Protein AF-Q8KGH2-F1 (afdb_monomer_lite)

Foldseek 3Di:
DDKAKAFPFFDPVLVVLLVVVCVVWFDPPDDSVVVRVQLRVQLSCCVRDPDNDFSKDWDALVGTPNSHIDMDGDDCNRTDIDTDDPPD

Sequence (88 aa):
METYQQIHDFTPAGAERFAAFLAAQARPDVNAEACRMECLGVMEDNLNGSTAAPLSWELGAFESATGKPATFTAEQADLIVETVNPTE

Secondary structure (DSSP, 8-state):
---EEEEEEE-HHHHHHHHHHHHHHB-TT--HHHHHHHHHHHHHHHHHSSS---SEEEE-TTTBTTSS-EEEE--GGGEEEEEE-TT-

pLDDT: mean 93.96, std 8.59, range [55.31, 98.62]

Radius of gyration: 13.92 Å; chains: 1; bounding box: 41×24×33 Å

Structure (mmCIF, N/CA/C/O backbone):
data_AF-Q8KGH2-F1
#
_entry.id   AF-Q8KGH2-F1
#
loop_
_atom_site.group_PDB
_atom_site.id
_atom_site.type_symbol
_atom_site.label_atom_id
_atom_site.label_alt_id
_atom_site.label_comp_id
_atom_site.label_asym_id
_atom_site.label_entity_id
_atom_site.label_seq_id
_atom_site.pdbx_PDB_ins_code
_atom_site.Cartn_x
_atom_site.Cartn_y
_atom_site.Cartn_z
_atom_site.occupancy
_atom_site.B_iso_or_equiv
_atom_site.auth_seq_id
_atom_site.auth_comp_id
_atom_site.auth_asym_id
_atom_site.auth_atom_id
_atom_site.pdbx_PDB_model_num
ATOM 1 N N . MET A 1 1 ? -22.207 -7.881 17.728 1.00 56.78 1 MET A N 1
ATOM 2 C CA . MET A 1 1 ? -21.938 -7.177 16.463 1.00 56.78 1 MET A CA 1
ATOM 3 C C . MET A 1 1 ? -20.771 -6.270 16.749 1.00 56.78 1 MET A C 1
ATOM 5 O O . MET A 1 1 ? -20.905 -5.398 17.597 1.00 56.78 1 MET A O 1
ATOM 9 N N . GLU A 1 2 ? -19.614 -6.605 16.196 1.00 73.56 2 GLU A N 1
ATOM 10 C CA . GLU A 1 2 ? -18.375 -5.867 16.431 1.00 73.56 2 GLU A CA 1
ATOM 11 C C . GLU A 1 2 ? -18.297 -4.718 15.426 1.00 73.56 2 GLU A C 1
ATOM 13 O O . GLU A 1 2 ? -18.754 -4.849 14.291 1.00 73.56 2 GLU A O 1
ATOM 18 N N . THR A 1 3 ? -17.804 -3.571 15.881 1.00 82.25 3 THR A N 1
ATOM 19 C CA . THR A 1 3 ? -17.509 -2.421 15.026 1.00 82.25 3 THR A CA 1
ATOM 20 C C . THR A 1 3 ? -16.412 -2.803 14.044 1.00 82.25 3 THR A C 1
ATOM 22 O O . THR A 1 3 ? -15.398 -3.357 14.467 1.00 82.25 3 THR A O 1
ATOM 25 N N . TYR A 1 4 ? -16.597 -2.488 12.767 1.00 90.19 4 TYR A N 1
ATOM 26 C CA . TYR A 1 4 ? -15.641 -2.791 11.705 1.00 90.19 4 TYR A CA 1
ATOM 27 C C . TYR A 1 4 ? -14.954 -1.508 11.238 1.00 90.19 4 TYR A C 1
ATOM 29 O O . TYR A 1 4 ? -15.595 -0.463 11.157 1.00 90.19 4 TYR A O 1
ATOM 37 N N . GLN A 1 5 ? -13.657 -1.557 10.959 1.00 93.75 5 GLN A N 1
ATOM 38 C CA . GLN A 1 5 ? -12.926 -0.450 10.349 1.00 93.75 5 GLN A CA 1
ATOM 39 C C . GLN A 1 5 ? -12.868 -0.668 8.838 1.00 93.75 5 GLN A C 1
ATOM 41 O O . GLN A 1 5 ? -12.207 -1.596 8.388 1.00 93.75 5 GLN A O 1
ATOM 46 N N . GLN A 1 6 ? -13.531 0.185 8.067 1.00 95.44 6 GLN A N 1
ATOM 47 C CA . GLN A 1 6 ? -13.479 0.150 6.612 1.00 95.44 6 GLN A CA 1
ATOM 48 C C . GLN A 1 6 ? -12.414 1.123 6.097 1.00 95.44 6 GLN A C 1
ATOM 50 O O . GLN A 1 6 ? -12.409 2.295 6.477 1.00 95.44 6 GLN A O 1
ATOM 55 N N . ILE A 1 7 ? -11.527 0.661 5.221 1.00 97.38 7 ILE A N 1
ATOM 56 C CA . ILE A 1 7 ? -10.560 1.487 4.500 1.00 97.38 7 IL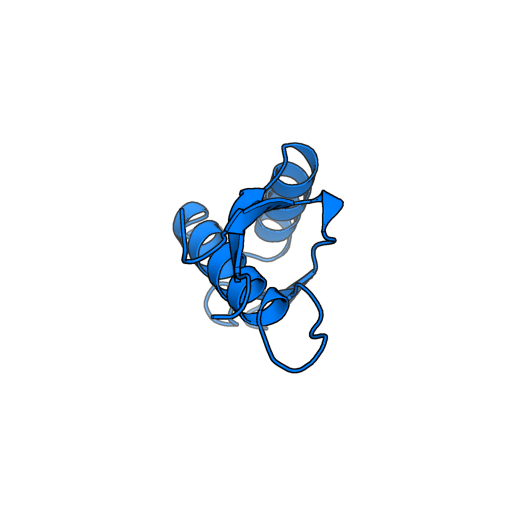E A CA 1
ATOM 57 C C . ILE A 1 7 ? -11.153 1.832 3.134 1.00 97.38 7 ILE A C 1
ATOM 59 O O . ILE A 1 7 ? -11.344 0.971 2.281 1.00 97.38 7 ILE A O 1
ATOM 63 N N . HIS A 1 8 ? -11.404 3.118 2.898 1.00 97.19 8 HIS A N 1
ATOM 64 C CA . HIS A 1 8 ? -11.931 3.591 1.612 1.00 97.19 8 HIS A CA 1
ATOM 65 C C . HIS A 1 8 ? -10.831 3.850 0.589 1.00 97.19 8 HIS A C 1
ATOM 67 O O . HIS A 1 8 ? -10.989 3.556 -0.594 1.00 97.19 8 HIS A O 1
ATOM 73 N N . ASP A 1 9 ? -9.730 4.448 1.041 1.00 98.25 9 ASP A N 1
ATOM 74 C CA . ASP A 1 9 ? -8.597 4.824 0.200 1.00 98.25 9 ASP A CA 1
ATOM 75 C C . ASP A 1 9 ? -7.378 5.206 1.053 1.00 98.25 9 ASP A C 1
ATOM 77 O O . ASP A 1 9 ? -7.455 5.299 2.279 1.00 98.25 9 ASP A O 1
ATOM 81 N N . PHE A 1 10 ? -6.266 5.523 0.397 1.00 98.50 10 PHE A N 1
ATOM 82 C CA . PHE A 1 10 ? -5.200 6.329 0.968 1.00 98.50 10 PHE A CA 1
ATOM 83 C C . PHE A 1 10 ? -5.601 7.809 1.079 1.00 98.50 10 PHE A C 1
ATOM 85 O O . PHE A 1 10 ? -6.321 8.360 0.245 1.00 98.50 10 PHE A O 1
ATOM 92 N N . THR A 1 11 ? -5.051 8.501 2.075 1.00 98.62 11 THR A N 1
ATOM 93 C CA . THR A 1 11 ? -4.973 9.968 2.056 1.00 98.62 11 THR A CA 1
ATOM 94 C C . THR A 1 11 ? -4.036 10.425 0.928 1.00 98.62 11 THR A C 1
ATOM 96 O O . THR A 1 11 ? -3.242 9.623 0.432 1.00 98.62 11 THR A O 1
ATOM 99 N N . PRO A 1 12 ? -4.034 11.712 0.530 1.00 98.31 12 PRO A N 1
ATOM 100 C CA . PRO A 1 12 ? -3.096 12.195 -0.487 1.00 98.31 12 PRO A CA 1
ATOM 101 C C . PRO A 1 12 ? -1.623 11.886 -0.165 1.00 98.31 12 PRO A C 1
ATOM 103 O O . PRO A 1 12 ? -0.885 11.439 -1.038 1.00 98.31 12 PRO A O 1
ATOM 106 N N . ALA A 1 13 ? -1.212 12.035 1.100 1.00 97.94 13 ALA A N 1
ATOM 107 C CA . ALA A 1 13 ? 0.145 11.704 1.539 1.00 97.94 13 ALA A CA 1
ATOM 108 C C . ALA A 1 13 ? 0.425 10.190 1.486 1.00 97.94 13 ALA A C 1
ATOM 110 O O . ALA A 1 13 ? 1.498 9.772 1.045 1.00 97.94 13 ALA A O 1
ATOM 111 N N . GLY A 1 14 ? -0.548 9.362 1.881 1.00 98.50 14 GLY A N 1
ATOM 112 C CA . GLY A 1 14 ? -0.453 7.906 1.765 1.00 98.50 14 GLY A CA 1
ATOM 113 C C . GLY A 1 14 ? -0.334 7.443 0.312 1.00 98.50 14 GLY A C 1
ATOM 114 O O . GLY A 1 14 ? 0.515 6.611 -0.008 1.00 98.50 14 GLY A O 1
ATOM 115 N N . ALA A 1 15 ? -1.117 8.044 -0.586 1.00 98.50 15 ALA A N 1
ATOM 116 C CA . ALA A 1 15 ? -1.103 7.744 -2.013 1.00 98.50 15 ALA A CA 1
ATOM 117 C C . ALA A 1 15 ? 0.246 8.104 -2.652 1.00 98.50 15 ALA A C 1
ATOM 119 O O . ALA A 1 15 ? 0.785 7.316 -3.428 1.00 98.50 15 ALA A O 1
ATOM 120 N N . GLU A 1 16 ? 0.836 9.247 -2.288 1.00 98.44 16 GLU A N 1
ATOM 121 C CA . GLU A 1 16 ? 2.183 9.631 -2.729 1.00 98.44 16 GLU A CA 1
ATOM 122 C C . GLU A 1 16 ? 3.248 8.632 -2.255 1.00 98.44 16 GLU A C 1
ATOM 124 O O . GLU A 1 16 ? 4.102 8.216 -3.044 1.00 98.44 16 GLU A O 1
ATOM 129 N N . ARG A 1 17 ? 3.181 8.186 -0.993 1.00 98.56 17 ARG A N 1
ATOM 130 C CA . ARG A 1 17 ? 4.095 7.166 -0.450 1.00 98.56 17 ARG A CA 1
ATOM 131 C C . ARG A 1 17 ? 3.946 5.827 -1.163 1.00 98.56 17 ARG A C 1
ATOM 133 O O . ARG A 1 17 ? 4.955 5.206 -1.498 1.00 98.56 17 ARG A O 1
ATOM 140 N N . PHE A 1 18 ? 2.713 5.389 -1.409 1.00 98.56 18 PHE A N 1
ATOM 141 C CA . PHE A 1 18 ? 2.438 4.142 -2.117 1.00 98.56 18 PHE A CA 1
ATOM 142 C C . PHE A 1 18 ? 2.917 4.205 -3.573 1.00 98.56 18 PHE A C 1
ATOM 144 O O . PHE A 1 18 ? 3.598 3.295 -4.046 1.00 98.56 18 PHE A O 1
ATOM 151 N N . ALA A 1 19 ? 2.656 5.314 -4.268 1.00 98.31 19 ALA A N 1
ATOM 152 C CA . ALA A 1 19 ? 3.142 5.535 -5.626 1.00 98.31 19 ALA A CA 1
ATOM 153 C C . ALA A 1 19 ? 4.678 5.550 -5.690 1.00 98.31 19 ALA A C 1
ATOM 155 O O . ALA A 1 19 ? 5.262 4.929 -6.579 1.00 98.31 19 ALA A O 1
ATOM 156 N N . ALA A 1 20 ? 5.345 6.198 -4.729 1.00 98.44 20 ALA A N 1
ATOM 157 C CA . ALA A 1 20 ? 6.803 6.189 -4.625 1.00 98.44 20 ALA A CA 1
ATOM 158 C C . ALA A 1 20 ? 7.357 4.779 -4.360 1.00 98.44 20 ALA A C 1
ATOM 160 O O . ALA A 1 20 ? 8.375 4.398 -4.940 1.00 98.44 20 ALA A O 1
ATOM 161 N N . PHE A 1 21 ? 6.677 3.988 -3.526 1.00 98.56 21 PHE A N 1
ATOM 162 C CA . PHE A 1 21 ? 7.024 2.589 -3.297 1.00 98.56 21 PHE A CA 1
ATOM 163 C C . PHE A 1 21 ? 6.918 1.761 -4.585 1.00 98.56 21 PHE A C 1
ATOM 165 O O . PHE A 1 21 ? 7.891 1.100 -4.953 1.00 98.56 21 PHE A O 1
ATOM 172 N N . LEU A 1 22 ? 5.797 1.839 -5.313 1.00 98.31 22 LEU A N 1
ATOM 173 C CA . LEU A 1 22 ? 5.632 1.116 -6.579 1.00 98.31 22 LEU A CA 1
ATOM 174 C C . LEU A 1 22 ? 6.662 1.554 -7.622 1.00 98.31 22 LEU A C 1
ATOM 176 O O . LEU A 1 22 ? 7.267 0.705 -8.268 1.00 98.31 22 LEU A O 1
ATOM 180 N N . ALA A 1 23 ? 6.935 2.855 -7.739 1.00 97.81 23 ALA A N 1
ATOM 181 C CA . ALA A 1 23 ? 7.953 3.366 -8.654 1.00 97.81 23 ALA A CA 1
ATOM 182 C C . ALA A 1 23 ? 9.366 2.839 -8.338 1.00 97.81 23 ALA A C 1
ATOM 184 O O . ALA A 1 23 ? 10.183 2.691 -9.246 1.00 97.81 23 ALA A O 1
ATOM 185 N N . ALA A 1 24 ? 9.663 2.563 -7.065 1.00 98.06 24 ALA A N 1
ATOM 186 C CA . ALA A 1 24 ? 10.962 2.052 -6.636 1.00 98.06 24 ALA A CA 1
ATOM 187 C C . ALA A 1 24 ? 11.080 0.522 -6.716 1.00 98.06 24 ALA A C 1
ATOM 189 O O . ALA A 1 24 ? 12.179 0.014 -6.940 1.00 98.06 24 ALA A O 1
ATOM 190 N N . GLN A 1 25 ? 9.987 -0.209 -6.479 1.00 98.31 25 GLN A N 1
ATOM 191 C CA . GLN A 1 25 ? 10.026 -1.658 -6.252 1.00 98.31 25 GLN A CA 1
ATOM 192 C C . GLN A 1 25 ? 9.365 -2.476 -7.355 1.00 98.31 25 GLN A C 1
ATOM 194 O O . GLN A 1 25 ? 9.772 -3.615 -7.577 1.00 98.31 25 GLN A O 1
ATOM 199 N N . ALA A 1 26 ? 8.361 -1.937 -8.042 1.00 97.62 26 ALA A N 1
ATOM 200 C CA . ALA A 1 26 ? 7.582 -2.694 -9.006 1.00 97.62 26 ALA A CA 1
ATOM 201 C C . ALA A 1 26 ? 8.185 -2.667 -10.410 1.00 97.62 26 ALA A C 1
ATOM 203 O O . ALA A 1 26 ? 8.930 -1.764 -10.797 1.00 97.62 26 ALA A O 1
ATOM 204 N N . ARG A 1 27 ? 7.855 -3.689 -11.196 1.00 97.31 27 ARG A N 1
ATOM 205 C CA . ARG A 1 27 ? 8.166 -3.725 -12.622 1.00 97.31 27 ARG A CA 1
ATOM 206 C C . ARG A 1 27 ? 7.366 -2.655 -13.374 1.00 97.31 27 ARG A C 1
ATOM 208 O O . ARG A 1 27 ? 6.256 -2.331 -12.964 1.00 97.31 27 ARG A O 1
ATOM 215 N N . PRO A 1 28 ? 7.859 -2.161 -14.523 1.00 93.75 28 PRO A N 1
ATOM 216 C CA . PRO A 1 28 ? 7.171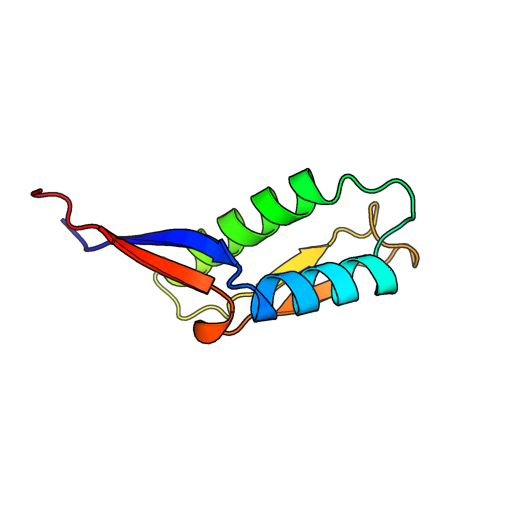 -1.118 -15.291 1.00 93.75 28 PRO A CA 1
ATOM 217 C C . PRO A 1 28 ? 5.768 -1.491 -15.801 1.00 93.75 28 PRO A C 1
ATOM 219 O O . PRO A 1 28 ? 5.000 -0.602 -16.154 1.00 93.75 28 PRO A O 1
ATOM 222 N N . ASP A 1 29 ? 5.455 -2.785 -15.894 1.00 94.00 29 ASP A N 1
ATOM 223 C CA . ASP A 1 29 ? 4.207 -3.334 -16.432 1.00 94.00 29 ASP A CA 1
ATOM 224 C C . ASP A 1 29 ? 3.165 -3.692 -15.359 1.00 94.00 29 ASP A C 1
ATOM 226 O O . ASP A 1 29 ? 2.111 -4.237 -15.691 1.00 94.00 29 ASP A O 1
ATOM 230 N N . VAL A 1 30 ? 3.433 -3.385 -14.084 1.00 96.25 30 VAL A N 1
ATOM 231 C CA . VAL A 1 30 ? 2.473 -3.632 -13.005 1.00 96.25 30 VAL A CA 1
ATOM 232 C C . VAL A 1 30 ? 1.208 -2.787 -13.178 1.00 96.25 30 VAL A C 1
ATOM 234 O O . VAL A 1 30 ? 1.253 -1.610 -13.544 1.00 96.25 30 VAL A O 1
ATOM 237 N N . ASN A 1 31 ? 0.054 -3.373 -12.864 1.00 97.38 31 ASN A N 1
ATOM 238 C CA . ASN A 1 31 ? -1.185 -2.618 -12.756 1.00 97.38 31 ASN A CA 1
ATOM 239 C C . ASN A 1 31 ? -1.252 -1.937 -11.380 1.00 97.38 31 ASN A C 1
ATOM 241 O O . ASN A 1 31 ? -1.657 -2.552 -10.396 1.00 97.38 31 ASN A O 1
ATOM 245 N N . ALA A 1 32 ? -0.877 -0.657 -11.329 1.00 96.69 32 ALA A N 1
ATOM 246 C CA . ALA A 1 32 ? -0.837 0.117 -10.088 1.00 96.69 32 ALA A CA 1
ATOM 247 C C . ALA A 1 32 ? -2.184 0.159 -9.343 1.00 96.69 32 ALA A C 1
ATOM 249 O O . ALA A 1 32 ? -2.195 0.142 -8.115 1.00 96.69 32 ALA A O 1
ATOM 250 N N . GLU A 1 33 ? -3.310 0.170 -10.065 1.00 97.44 33 GLU A N 1
ATOM 251 C CA . GLU A 1 33 ? -4.637 0.177 -9.440 1.00 97.44 33 GLU A CA 1
ATOM 252 C C . GLU A 1 33 ? -4.979 -1.181 -8.819 1.00 97.44 33 GLU A C 1
ATOM 254 O O . GLU A 1 33 ? -5.539 -1.234 -7.727 1.00 97.44 33 GLU A O 1
ATOM 259 N N . ALA A 1 34 ? -4.585 -2.285 -9.463 1.00 97.81 34 ALA A N 1
ATOM 260 C CA . ALA A 1 34 ? -4.743 -3.615 -8.878 1.00 97.81 34 ALA A CA 1
ATOM 261 C C . ALA A 1 34 ? -3.920 -3.756 -7.589 1.00 97.81 34 ALA A C 1
ATOM 263 O O . ALA A 1 34 ? -4.461 -4.179 -6.571 1.00 97.81 34 ALA A O 1
ATOM 264 N N . CYS A 1 35 ? -2.659 -3.308 -7.601 1.00 98.12 35 CYS A N 1
ATOM 265 C CA . CYS A 1 35 ? -1.822 -3.290 -6.402 1.00 98.12 35 CYS A CA 1
ATOM 266 C C . CYS A 1 35 ? -2.405 -2.404 -5.300 1.00 98.12 35 CYS A C 1
ATOM 268 O O . CYS A 1 35 ? -2.344 -2.771 -4.132 1.00 98.12 35 CYS A O 1
ATOM 270 N N . ARG A 1 36 ? -2.974 -1.240 -5.645 1.00 98.38 36 ARG A N 1
ATOM 271 C CA . ARG A 1 36 ? -3.639 -0.367 -4.667 1.00 98.38 36 ARG A CA 1
ATOM 272 C C . ARG A 1 36 ? -4.822 -1.078 -4.014 1.00 98.38 36 ARG A C 1
ATOM 274 O O . ARG A 1 36 ? -4.890 -1.098 -2.790 1.00 98.38 36 ARG A O 1
ATOM 281 N N . MET A 1 37 ? -5.718 -1.674 -4.801 1.00 98.31 37 MET A N 1
ATOM 282 C CA . MET A 1 37 ? -6.882 -2.392 -4.265 1.00 98.31 37 MET A CA 1
ATOM 283 C C . MET A 1 37 ? -6.473 -3.566 -3.369 1.00 98.31 37 MET A C 1
ATOM 285 O O . MET A 1 37 ? -7.032 -3.732 -2.289 1.00 98.31 37 MET A O 1
ATOM 289 N N . GLU A 1 38 ? -5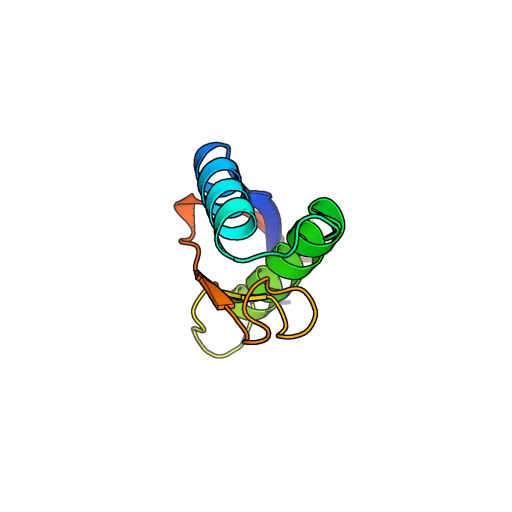.481 -4.354 -3.789 1.00 98.25 38 GLU A N 1
ATOM 290 C CA . GLU A 1 38 ? -4.964 -5.467 -2.989 1.00 98.25 38 GLU A CA 1
ATOM 291 C C . GLU A 1 38 ? -4.335 -4.979 -1.677 1.00 98.25 38 GLU A C 1
ATOM 293 O O . GLU A 1 38 ? -4.633 -5.504 -0.606 1.00 98.25 38 GLU A O 1
ATOM 298 N N . CYS A 1 39 ? -3.515 -3.930 -1.753 1.00 98.44 39 CYS A N 1
ATOM 299 C CA . CYS A 1 39 ? -2.861 -3.317 -0.604 1.00 98.44 39 CYS A CA 1
ATOM 300 C C . CYS A 1 39 ? -3.871 -2.821 0.437 1.00 98.44 39 CYS A C 1
ATOM 302 O O . CYS A 1 39 ? -3.748 -3.153 1.617 1.00 98.44 39 CYS A O 1
ATOM 304 N N . LEU A 1 40 ? -4.898 -2.082 0.001 1.00 98.38 40 LEU A N 1
ATOM 305 C CA . LEU A 1 40 ? -5.952 -1.577 0.885 1.00 98.38 40 LEU A CA 1
ATOM 306 C C . LEU A 1 40 ? -6.749 -2.723 1.525 1.00 98.38 40 LEU A C 1
ATOM 308 O O . LEU A 1 40 ? -6.979 -2.684 2.730 1.00 98.38 40 LEU A O 1
ATOM 312 N N . GLY A 1 41 ? -7.093 -3.768 0.762 1.00 97.50 41 GLY A N 1
ATOM 313 C CA . GLY A 1 41 ? -7.796 -4.941 1.292 1.00 97.50 41 GLY A CA 1
ATOM 314 C C . GLY A 1 41 ? -6.991 -5.687 2.361 1.00 97.50 41 GLY A C 1
ATOM 315 O O . GLY A 1 41 ? -7.504 -5.975 3.438 1.00 97.50 41 GLY A O 1
ATOM 316 N N . VAL A 1 42 ? -5.697 -5.923 2.123 1.00 97.44 42 VAL A N 1
ATOM 317 C CA . VAL A 1 42 ? -4.817 -6.565 3.119 1.00 97.44 42 VAL A CA 1
ATOM 318 C C . VAL A 1 42 ? -4.660 -5.700 4.373 1.00 97.44 42 VAL A C 1
ATOM 320 O O . VAL A 1 42 ? -4.646 -6.218 5.490 1.00 97.44 42 VAL A O 1
ATOM 323 N N . MET A 1 43 ? -4.550 -4.378 4.227 1.00 97.06 43 MET A N 1
ATOM 324 C CA . MET A 1 43 ? -4.495 -3.470 5.377 1.00 97.06 43 MET A CA 1
ATOM 325 C C . MET A 1 43 ? -5.794 -3.471 6.180 1.00 97.06 43 MET A C 1
ATOM 327 O O . MET A 1 43 ? -5.740 -3.399 7.405 1.00 97.06 43 MET A O 1
ATOM 331 N N . GLU A 1 44 ? -6.939 -3.572 5.511 1.00 96.19 44 GLU A N 1
ATOM 332 C CA . GLU A 1 44 ? -8.251 -3.635 6.150 1.00 96.19 44 GLU A CA 1
ATOM 333 C C . GLU A 1 44 ? -8.402 -4.934 6.949 1.00 96.19 44 GLU A C 1
ATOM 335 O O . GLU A 1 44 ? -8.786 -4.897 8.122 1.00 96.19 44 GLU A O 1
ATOM 340 N N . ASP A 1 45 ? -7.991 -6.067 6.375 1.00 95.31 45 ASP A N 1
ATOM 341 C CA . ASP A 1 45 ? -7.926 -7.351 7.077 1.00 95.31 45 ASP A CA 1
ATOM 342 C C . ASP A 1 45 ? -7.001 -7.279 8.303 1.00 95.31 45 ASP A C 1
ATOM 344 O O . ASP A 1 45 ? -7.360 -7.738 9.389 1.00 95.31 45 ASP A O 1
ATOM 348 N N . ASN A 1 46 ? -5.828 -6.654 8.165 1.00 95.00 46 ASN A N 1
ATOM 349 C CA . ASN A 1 46 ? -4.885 -6.472 9.273 1.00 95.00 46 ASN A CA 1
ATOM 350 C C . ASN A 1 46 ? -5.449 -5.574 10.382 1.00 95.00 46 ASN A C 1
ATOM 352 O O . ASN A 1 46 ? -5.225 -5.847 11.562 1.00 95.00 46 ASN A O 1
ATOM 356 N N . LEU A 1 47 ? -6.180 -4.517 10.017 1.00 93.19 47 LEU A N 1
ATOM 357 C CA . LEU A 1 47 ? -6.780 -3.568 10.956 1.00 93.19 47 LEU A CA 1
ATOM 358 C C . LEU A 1 47 ? -7.916 -4.201 11.772 1.00 93.19 47 LEU A C 1
ATOM 360 O O . LEU A 1 47 ? -8.088 -3.866 12.943 1.00 93.19 47 LEU A O 1
ATOM 364 N N . ASN A 1 48 ? -8.670 -5.118 11.162 1.00 92.44 48 ASN A N 1
ATOM 365 C CA . ASN A 1 48 ? -9.801 -5.810 11.787 1.00 92.44 48 ASN A CA 1
ATOM 366 C C . ASN A 1 48 ? -9.443 -7.191 12.358 1.00 92.44 48 ASN A C 1
ATOM 368 O O . ASN A 1 48 ? -10.284 -7.851 12.972 1.00 92.44 48 ASN A O 1
ATOM 372 N N . GLY A 1 49 ? -8.207 -7.647 12.159 1.00 89.62 49 GLY A N 1
ATOM 373 C CA . GLY A 1 49 ? -7.718 -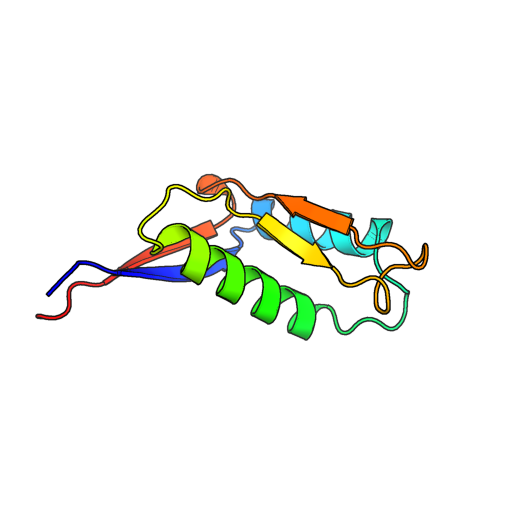8.911 12.686 1.00 89.62 49 GLY A CA 1
ATOM 374 C C . GLY A 1 49 ? -7.653 -8.932 14.217 1.00 89.62 49 GLY A C 1
ATOM 375 O O . GLY A 1 49 ? -7.459 -7.920 14.885 1.00 89.62 49 GLY A O 1
ATOM 376 N N . SER A 1 50 ? -7.746 -10.128 14.805 1.00 80.62 50 SER A N 1
ATOM 377 C CA . SER A 1 50 ? -7.678 -10.321 16.266 1.00 80.62 50 SER A CA 1
ATOM 378 C C . SER A 1 50 ? -6.309 -9.996 16.881 1.00 80.62 50 SER A C 1
ATOM 380 O O . SER A 1 50 ? -6.167 -9.905 18.099 1.00 80.62 50 SER A O 1
ATOM 382 N N . THR A 1 51 ? -5.277 -9.887 16.047 1.00 79.69 51 THR A N 1
ATOM 383 C CA . THR A 1 51 ? -3.919 -9.501 16.433 1.00 79.69 51 THR A CA 1
ATOM 384 C C . THR A 1 51 ? -3.619 -8.139 15.843 1.00 79.69 51 THR A C 1
ATOM 386 O O . THR A 1 51 ? -3.894 -7.940 14.666 1.00 79.69 51 THR A O 1
ATOM 389 N N . ALA A 1 52 ? -2.998 -7.248 16.621 1.00 78.00 52 ALA A N 1
ATOM 390 C CA . ALA A 1 52 ? -2.502 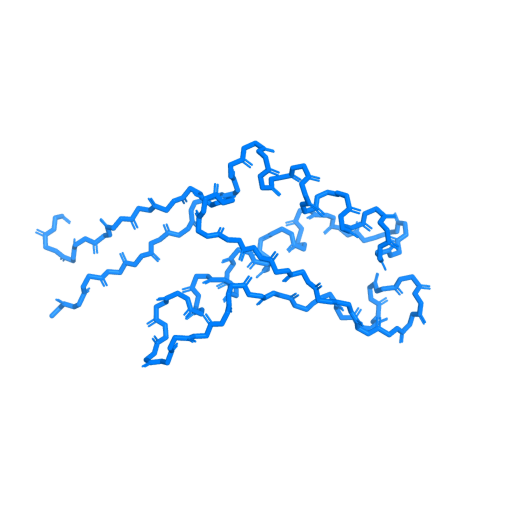-5.963 16.132 1.00 78.00 52 ALA A CA 1
ATOM 391 C C . ALA A 1 52 ? -1.353 -6.181 15.129 1.00 78.00 52 ALA A C 1
ATOM 393 O O . ALA A 1 52 ? -0.173 -6.102 15.478 1.00 78.00 52 ALA A O 1
ATOM 394 N N . ALA A 1 53 ? -1.714 -6.542 13.901 1.00 87.81 53 ALA A N 1
ATOM 395 C CA . ALA A 1 53 ? -0.803 -6.697 12.790 1.00 87.81 53 ALA A CA 1
ATOM 396 C C . ALA A 1 53 ? -0.407 -5.310 12.263 1.00 87.81 53 ALA A C 1
ATOM 398 O O . ALA A 1 53 ? -1.204 -4.370 12.320 1.00 87.81 53 ALA A O 1
ATOM 399 N N . PRO A 1 54 ? 0.827 -5.149 11.766 1.00 93.75 54 PRO A N 1
ATOM 400 C CA . PRO A 1 54 ? 1.202 -3.927 11.076 1.00 93.75 54 PRO A CA 1
ATOM 401 C C . PRO A 1 54 ? 0.341 -3.749 9.818 1.00 93.75 54 PRO A C 1
ATOM 403 O O . PRO A 1 54 ? -0.027 -4.724 9.163 1.00 93.75 54 PRO A O 1
ATOM 406 N N . LEU A 1 55 ? 0.059 -2.496 9.456 1.00 96.69 55 LEU A N 1
ATOM 407 C CA . LEU A 1 55 ? -0.618 -2.148 8.206 1.00 96.69 55 LEU A CA 1
ATOM 408 C C . LEU A 1 55 ? 0.373 -2.291 7.047 1.00 96.69 55 LEU A C 1
ATOM 410 O O . LEU A 1 55 ? 0.910 -1.310 6.532 1.00 96.69 55 LEU A O 1
ATOM 414 N N . SER A 1 56 ? 0.670 -3.538 6.695 1.00 97.38 56 SER A N 1
ATOM 415 C CA . SER A 1 56 ? 1.673 -3.898 5.701 1.00 97.38 56 SER A CA 1
ATOM 416 C C . SER A 1 56 ? 1.073 -4.745 4.589 1.00 97.38 56 SER A C 1
ATOM 418 O O . SER A 1 56 ? 0.279 -5.647 4.843 1.00 97.38 56 SER A O 1
ATOM 420 N N . TRP A 1 57 ? 1.522 -4.484 3.366 1.00 98.38 57 TRP A N 1
ATOM 421 C CA . TRP A 1 57 ? 1.218 -5.272 2.177 1.00 98.38 57 TRP A CA 1
ATOM 422 C C . TRP A 1 57 ? 2.515 -5.669 1.467 1.00 98.38 57 TRP A C 1
ATOM 424 O O . TRP A 1 57 ? 3.495 -4.916 1.466 1.00 98.38 57 TRP A O 1
ATOM 434 N N . GLU A 1 58 ? 2.535 -6.864 0.881 1.00 98.50 58 GLU A N 1
ATOM 435 C CA . GLU A 1 58 ? 3.675 -7.388 0.134 1.00 98.50 58 GLU A CA 1
ATOM 436 C C . GLU A 1 58 ? 3.402 -7.310 -1.369 1.00 98.50 58 GLU A C 1
ATOM 438 O O . GLU A 1 58 ? 2.493 -7.955 -1.876 1.00 98.50 58 GLU A O 1
ATOM 443 N N . LEU A 1 59 ? 4.251 -6.579 -2.087 1.00 98.31 59 LEU A N 1
ATOM 444 C CA . LEU A 1 59 ? 4.366 -6.700 -3.532 1.00 98.31 59 LEU A CA 1
ATOM 445 C C . LEU A 1 59 ? 5.080 -8.016 -3.850 1.00 98.31 59 LEU A C 1
ATOM 447 O O . LEU A 1 59 ? 6.252 -8.197 -3.491 1.00 98.31 59 LEU A O 1
ATOM 451 N N . GLY A 1 60 ? 4.394 -8.917 -4.550 1.00 97.44 60 GLY A N 1
ATOM 452 C CA . GLY A 1 60 ? 4.904 -10.249 -4.841 1.00 97.44 60 GLY A CA 1
ATOM 453 C C . GLY A 1 60 ? 6.183 -10.237 -5.685 1.00 97.44 60 GLY A C 1
ATOM 454 O O . GLY A 1 60 ? 6.427 -9.357 -6.514 1.00 97.44 60 GLY A O 1
ATOM 455 N N . ALA A 1 61 ? 7.005 -11.279 -5.533 1.00 96.94 61 ALA A N 1
ATOM 456 C CA . ALA A 1 61 ? 8.265 -11.431 -6.271 1.00 96.94 61 ALA A CA 1
ATOM 457 C C . ALA A 1 61 ? 8.111 -11.311 -7.800 1.00 96.94 61 ALA A C 1
ATOM 459 O O . ALA A 1 61 ? 9.022 -10.835 -8.472 1.00 96.94 61 ALA A O 1
ATOM 460 N N . PHE A 1 62 ? 6.972 -11.745 -8.348 1.00 95.81 62 PHE A N 1
ATOM 461 C CA . PHE A 1 62 ? 6.689 -11.699 -9.784 1.00 95.81 62 PHE A CA 1
ATOM 462 C C . PHE A 1 62 ? 6.474 -10.273 -10.317 1.00 95.81 62 PHE A C 1
ATOM 464 O O . PHE A 1 62 ? 6.815 -9.983 -11.469 1.00 95.81 62 PHE A O 1
ATOM 471 N N . GLU A 1 63 ? 5.925 -9.398 -9.477 1.00 96.62 63 GLU A N 1
ATOM 472 C CA . GLU A 1 63 ? 5.569 -8.012 -9.794 1.00 96.62 63 GLU A CA 1
ATOM 473 C C . GLU A 1 63 ? 6.691 -7.037 -9.421 1.00 96.62 63 GLU A C 1
ATOM 475 O O . GLU A 1 63 ? 6.749 -5.925 -9.937 1.00 96.62 63 GLU A O 1
ATOM 480 N N . SER A 1 64 ? 7.622 -7.467 -8.569 1.00 97.00 64 SER A N 1
ATOM 481 C CA . SER A 1 64 ? 8.820 -6.721 -8.192 1.00 97.00 64 SER A CA 1
ATOM 482 C C . SER A 1 64 ? 9.879 -6.689 -9.297 1.00 97.00 64 SER A C 1
ATOM 484 O O . SER A 1 64 ? 10.198 -7.700 -9.928 1.00 97.00 64 SER A O 1
ATOM 486 N N . ALA A 1 65 ? 10.505 -5.527 -9.489 1.00 96.31 65 ALA A N 1
ATOM 487 C CA . ALA A 1 65 ? 11.586 -5.309 -10.451 1.00 96.31 65 ALA A CA 1
ATOM 488 C C . ALA A 1 65 ? 12.838 -6.146 -10.149 1.00 96.31 65 ALA A C 1
ATOM 490 O O . ALA A 1 65 ? 13.632 -6.431 -11.045 1.00 96.31 65 ALA A O 1
ATOM 491 N N . THR A 1 66 ? 13.024 -6.550 -8.890 1.00 95.25 66 THR A N 1
ATOM 492 C CA . THR A 1 66 ? 14.199 -7.315 -8.447 1.00 95.25 66 THR A CA 1
ATOM 493 C C . THR A 1 66 ? 13.966 -8.826 -8.418 1.00 95.25 66 THR A C 1
ATOM 495 O O . THR A 1 66 ? 14.887 -9.577 -8.088 1.00 95.25 66 THR A O 1
ATOM 498 N N . GLY A 1 67 ? 12.748 -9.289 -8.731 1.00 95.94 67 GLY A N 1
ATOM 499 C CA . GLY A 1 67 ? 12.361 -10.695 -8.589 1.00 95.94 67 GLY A CA 1
ATOM 500 C C . GLY A 1 67 ? 12.274 -11.167 -7.132 1.00 95.94 67 GLY A C 1
ATOM 501 O O . GLY A 1 67 ? 12.262 -12.369 -6.873 1.00 95.94 67 GLY A O 1
ATOM 502 N N . LYS A 1 68 ? 12.272 -10.236 -6.170 1.00 97.19 68 LYS A N 1
ATOM 503 C CA . LYS A 1 68 ? 12.146 -10.495 -4.731 1.00 97.19 68 LYS A CA 1
ATOM 504 C C . LYS A 1 68 ? 10.959 -9.715 -4.176 1.00 97.19 68 LYS A C 1
ATOM 506 O O . LYS A 1 68 ? 10.765 -8.585 -4.624 1.00 97.19 68 LYS A O 1
ATOM 511 N N . PRO A 1 69 ? 10.203 -10.260 -3.212 1.00 97.69 69 PRO A N 1
ATOM 512 C CA . PRO A 1 69 ? 9.108 -9.516 -2.615 1.00 97.69 69 PRO A CA 1
ATOM 513 C C . PRO A 1 69 ? 9.596 -8.214 -1.976 1.00 97.69 69 PRO A C 1
ATOM 515 O O . PRO A 1 69 ? 10.732 -8.136 -1.495 1.00 97.69 69 PRO A O 1
ATOM 518 N N . ALA A 1 70 ? 8.735 -7.203 -1.973 1.00 98.06 70 ALA A N 1
ATOM 519 C CA . ALA A 1 70 ? 8.981 -5.930 -1.310 1.00 98.06 70 ALA A CA 1
ATOM 520 C C . ALA A 1 70 ? 7.769 -5.560 -0.455 1.00 98.06 70 ALA A C 1
ATOM 522 O O . ALA A 1 70 ? 6.633 -5.749 -0.875 1.00 98.06 70 ALA A O 1
ATOM 523 N N . THR A 1 71 ? 7.998 -5.011 0.733 1.00 98.38 71 THR A N 1
ATOM 524 C CA . THR A 1 71 ? 6.918 -4.693 1.674 1.00 98.38 71 THR A CA 1
ATOM 525 C C . THR A 1 71 ? 6.681 -3.194 1.726 1.00 98.38 71 THR A C 1
ATOM 527 O O . THR A 1 71 ? 7.613 -2.420 1.956 1.00 98.38 71 THR A O 1
ATOM 530 N N . PHE A 1 72 ? 5.427 -2.794 1.554 1.00 98.50 72 PHE A N 1
ATOM 531 C CA . PHE A 1 72 ? 4.954 -1.457 1.871 1.00 98.50 72 PHE A CA 1
ATOM 532 C C . PHE A 1 72 ? 4.307 -1.473 3.255 1.00 98.50 72 PHE A C 1
ATOM 534 O O . PHE A 1 72 ? 3.494 -2.348 3.542 1.00 98.50 72 PHE A O 1
ATOM 541 N N . THR A 1 73 ? 4.651 -0.504 4.101 1.00 98.19 73 THR A N 1
ATOM 542 C CA . THR A 1 73 ? 4.035 -0.327 5.422 1.00 98.19 73 THR A CA 1
ATOM 543 C C . THR A 1 73 ? 3.464 1.078 5.521 1.00 98.19 73 THR A C 1
ATOM 545 O O . THR A 1 73 ? 4.191 2.064 5.352 1.00 98.19 73 THR A O 1
ATOM 548 N N . ALA A 1 74 ? 2.169 1.145 5.802 1.00 97.56 74 ALA A N 1
ATOM 549 C CA . ALA A 1 74 ? 1.430 2.366 6.052 1.00 97.56 74 ALA A CA 1
ATOM 550 C C . ALA A 1 74 ? 1.277 2.618 7.556 1.00 97.56 74 ALA A C 1
ATOM 552 O O . ALA A 1 74 ? 1.405 1.725 8.397 1.00 97.56 74 ALA A O 1
ATOM 553 N N . GLU A 1 75 ? 0.971 3.860 7.886 1.00 95.81 75 GLU A N 1
ATOM 554 C CA . GLU A 1 75 ? 0.432 4.276 9.171 1.00 95.81 75 GLU A CA 1
ATOM 555 C C . GLU A 1 75 ? -1.065 4.552 9.023 1.00 95.81 75 GLU A C 1
ATOM 557 O O . GLU A 1 75 ? -1.560 4.806 7.927 1.00 95.81 75 GLU A O 1
ATOM 562 N N . GLN A 1 76 ? -1.808 4.576 10.131 1.00 93.81 76 GLN A N 1
ATOM 563 C CA . GLN A 1 76 ? -3.242 4.880 10.072 1.00 93.81 76 GLN A CA 1
ATOM 564 C C . GLN A 1 76 ? -3.525 6.273 9.473 1.00 93.81 76 GLN A C 1
ATOM 566 O O . GLN A 1 76 ? -4.55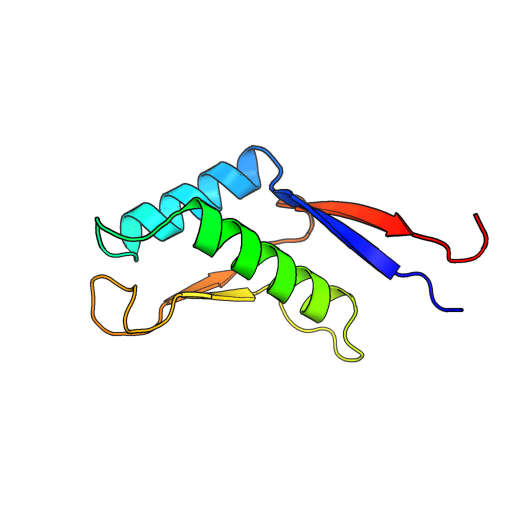0 6.466 8.832 1.00 93.81 76 GLN A O 1
ATOM 571 N N . ALA A 1 77 ? -2.597 7.228 9.619 1.00 96.44 77 ALA A N 1
ATOM 572 C CA . ALA A 1 77 ? -2.689 8.562 9.016 1.00 96.44 77 ALA A CA 1
ATOM 573 C C . ALA A 1 77 ? -2.533 8.568 7.479 1.00 96.44 77 ALA A C 1
ATOM 575 O O . ALA A 1 77 ? -2.903 9.544 6.821 1.00 96.44 77 ALA A O 1
ATOM 576 N N . ASP A 1 78 ? -2.003 7.492 6.895 1.00 97.44 78 ASP A N 1
ATOM 577 C CA . ASP A 1 78 ? -1.918 7.326 5.444 1.00 97.44 78 ASP A CA 1
ATOM 578 C C . ASP A 1 78 ? -3.261 6.869 4.842 1.00 97.44 78 ASP A C 1
ATOM 580 O O . ASP A 1 78 ? -3.388 6.837 3.621 1.00 97.44 78 ASP A O 1
ATOM 584 N N . LEU A 1 79 ? -4.263 6.529 5.664 1.00 98.12 79 LEU A N 1
ATOM 585 C CA . LEU A 1 79 ? -5.510 5.884 5.249 1.00 98.12 79 LEU A CA 1
ATOM 586 C C . LEU A 1 79 ? -6.744 6.738 5.561 1.00 98.12 79 LEU A C 1
ATOM 588 O O . LEU A 1 79 ? -6.815 7.437 6.571 1.00 98.12 79 LEU A O 1
ATOM 592 N N . ILE A 1 80 ? -7.750 6.636 4.699 1.00 97.88 80 ILE A N 1
ATOM 593 C CA . ILE A 1 80 ? -9.103 7.135 4.933 1.00 97.88 80 ILE A CA 1
ATOM 594 C C . ILE A 1 80 ? -9.909 5.978 5.522 1.00 97.88 80 ILE A C 1
ATOM 596 O O . ILE A 1 80 ? -10.330 5.078 4.795 1.00 97.88 80 ILE A O 1
ATOM 600 N N . VAL A 1 81 ? -10.091 6.000 6.843 1.00 96.31 81 VAL A N 1
ATOM 601 C CA . VAL A 1 81 ? -10.753 4.930 7.601 1.00 96.31 81 VAL A CA 1
ATOM 602 C C . VAL A 1 81 ? -12.095 5.408 8.147 1.00 96.31 81 VAL A C 1
ATOM 604 O O . VAL A 1 81 ? -12.191 6.501 8.709 1.00 96.31 81 VAL A O 1
ATOM 607 N N . GLU A 1 82 ? -13.117 4.570 8.026 1.00 95.25 82 GLU A N 1
ATOM 608 C CA . GLU A 1 82 ? -14.435 4.758 8.626 1.00 95.25 82 GLU A CA 1
ATOM 609 C C . GLU A 1 82 ? -14.734 3.640 9.632 1.00 95.25 82 GLU A C 1
ATOM 611 O O . GLU A 1 82 ? -14.435 2.474 9.394 1.00 95.25 82 GLU A O 1
ATOM 616 N N . THR A 1 83 ? -15.348 3.984 10.766 1.00 93.19 83 THR A N 1
ATOM 617 C CA . THR A 1 83 ? -15.877 2.983 11.703 1.00 93.19 83 THR A CA 1
ATOM 618 C C . THR A 1 83 ? -17.325 2.667 11.349 1.00 93.19 83 THR A C 1
ATOM 620 O O . THR A 1 83 ? -18.195 3.518 11.507 1.00 93.19 83 THR A O 1
ATOM 623 N N . VAL A 1 84 ? -17.585 1.433 10.924 1.00 91.44 84 VAL A N 1
ATOM 624 C CA . VAL A 1 84 ? -18.910 0.930 10.560 1.00 91.44 84 VAL A CA 1
ATOM 625 C C . VAL A 1 84 ? -19.538 0.206 11.750 1.00 91.44 84 VAL A C 1
ATOM 627 O O . VAL A 1 84 ? -18.993 -0.774 12.273 1.00 91.44 84 VAL A O 1
ATOM 630 N N . ASN A 1 85 ? -20.719 0.671 12.162 1.00 86.12 85 ASN A N 1
ATOM 631 C CA . ASN A 1 85 ? -21.546 0.012 13.168 1.00 86.12 85 ASN A CA 1
ATOM 632 C C . ASN A 1 85 ? -22.606 -0.852 12.470 1.00 86.12 85 ASN A C 1
ATOM 634 O O . ASN A 1 85 ? -23.389 -0.321 11.689 1.00 86.12 85 ASN A O 1
ATOM 638 N N . PRO A 1 86 ? -22.730 -2.153 12.776 1.00 69.56 86 PRO A N 1
ATOM 639 C CA . PRO A 1 86 ? -23.672 -3.030 12.067 1.00 69.56 86 PRO A CA 1
ATOM 640 C C . PRO A 1 86 ? -25.171 -2.763 12.327 1.00 69.56 86 PRO A C 1
ATOM 642 O O . PRO A 1 86 ? -26.016 -3.539 11.888 1.00 69.56 86 PRO A O 1
ATOM 645 N N . THR A 1 87 ? -25.503 -1.734 13.109 1.00 65.62 87 THR A N 1
ATOM 646 C CA . THR A 1 87 ? -26.867 -1.376 13.535 1.00 65.62 87 THR A CA 1
ATOM 647 C C . THR A 1 87 ? -27.392 -0.081 12.914 1.00 65.62 87 THR A C 1
ATOM 649 O O . THR A 1 87 ? -28.491 0.338 13.279 1.00 65.62 87 THR A O 1
ATOM 652 N N . GLU A 1 88 ? -26.623 0.551 12.027 1.00 55.31 88 GLU A N 1
ATOM 653 C CA . GLU A 1 88 ? -27.042 1.724 11.244 1.00 55.31 88 GLU A CA 1
ATOM 654 C C . GLU A 1 88 ? -27.451 1.341 9.817 1.00 55.31 88 GLU A C 1
ATOM 656 O O . GLU A 1 88 ? -26.829 0.417 9.242 1.00 55.31 88 GLU A O 1
#